Protein AF-A0A847YTY0-F1 (afdb_monomer)

Secondary structure (DSSP, 8-state):
-PPPPP-------EEEEEESSPPPPHHHHEEE-GGG-EEE-HHHHHHHHHHHHHHHHHHHHTTPPPPPTT-EEEEEEEEEES-SEE--TT-TT-PEEPP-HHHHHHHHHHHHHHHT--GGGEEEEEEEEEESSSEEEEEEEEESS--PPPP-----

Foldseek 3Di:
DDDDDDPDDPPKDKQKDKFQAQQDDQPQQWDQDPPRDTDGDPSNVVVLVVLLVRLLVSCVVVVHDQDDQQWAKEKEKEFEDQDQWDDDPPPVPDTDGDDCVSSVVSNLVSNCVSSVHDSVSHPYYHYHYHYDRRMMMMMMIIDPDDDDDPDPPPPD

Nearest PDB structures (foldseek):
  5hy4-assembly1_C  TM=5.447E-01  e=1.536E-03  Frankia sp. Eul1b
  5hy4-assembly2_E  TM=4.581E-01  e=3.601E-04  Frankia sp. Eul1b
  5hwe-assembly1_A  TM=5.105E-01  e=5.031E-03  Rhodococcus erythropolis
  6buq-assembly1_D  TM=4.479E-01  e=6.131E-03  Moorella thermoacetica ATCC 39073
  8sxz-assembly1_f  TM=1.979E-01  e=7.546E-01  Homo sapiens

Sequence (156 aa):
MAVPQPEVRLKQLVLEVEFDSAPPSDNTIYWGGPHGRKILTKEGKAYKNGIREAVTRAWQADGMPRIERDMMLELHIWIRLPHVFTRTKEAQGRFVKVDVHNRGKVLIDAIAEALGFDDSQHFRVRFYKVEGTSAAFVRVFRNEVMPTWPEKEKAT

Radius of gyration: 19.67 Å; Cα contacts (8 Å, |Δi|>4): 231; chains: 1; bounding box: 43×42×68 Å

pLDDT: mean 82.08, std 13.81, range [37.44, 95.25]

Solvent-accessible surface area (backbone atoms only — not comparable to full-atom values): 9272 Å² total; per-residue (Å²): 132,85,79,83,76,82,85,81,77,82,77,69,49,72,50,78,50,78,37,91,51,42,65,62,52,55,79,64,25,34,42,82,42,83,94,75,36,79,38,72,28,75,63,30,48,52,51,34,50,51,50,18,53,52,51,36,51,52,43,58,73,70,68,56,77,82,74,54,95,86,53,37,32,39,38,40,40,37,43,24,28,75,57,59,60,41,74,51,91,86,41,83,92,47,74,45,72,68,77,55,65,62,29,45,51,51,51,51,54,20,50,21,61,37,61,70,52,58,70,86,40,48,79,40,76,46,81,44,84,41,71,38,74,46,17,28,37,38,38,41,33,54,47,94,67,80,85,73,75,78,74,78,73,73,88,124

Structure (mmCIF, N/CA/C/O backbone):
data_AF-A0A847YTY0-F1
#
_entry.id   AF-A0A847YTY0-F1
#
loop_
_atom_site.group_PDB
_atom_site.id
_atom_site.type_symbol
_atom_site.label_atom_id
_atom_site.label_alt_id
_atom_site.label_comp_id
_atom_site.label_asym_id
_atom_site.label_entity_id
_atom_site.label_seq_id
_atom_site.pdbx_PDB_ins_code
_atom_site.Cartn_x
_atom_site.Cartn_y
_atom_site.Cartn_z
_atom_site.occupancy
_atom_site.B_iso_or_equiv
_atom_site.auth_seq_id
_atom_site.auth_comp_id
_atom_site.auth_asym_id
_atom_site.auth_atom_id
_atom_site.pdbx_PDB_model_num
ATOM 1 N N . MET A 1 1 ? 0.373 -16.581 -49.333 1.00 51.19 1 MET A N 1
ATOM 2 C CA . MET A 1 1 ? 1.102 -17.071 -48.142 1.00 51.19 1 MET A CA 1
ATOM 3 C C . MET A 1 1 ? 0.521 -16.360 -46.933 1.00 51.19 1 MET A C 1
ATOM 5 O O . MET A 1 1 ? 0.433 -15.141 -46.975 1.00 51.19 1 MET A O 1
ATOM 9 N N . ALA A 1 2 ? 0.024 -17.094 -45.935 1.00 48.91 2 ALA A N 1
ATOM 10 C CA . ALA A 1 2 ? -0.559 -16.494 -44.735 1.00 48.91 2 ALA A CA 1
ATOM 11 C C . ALA A 1 2 ? 0.558 -15.927 -43.848 1.00 48.91 2 ALA A C 1
ATOM 13 O O . ALA A 1 2 ? 1.544 -16.616 -43.594 1.00 48.91 2 ALA A O 1
ATOM 14 N N . VAL A 1 3 ? 0.414 -14.676 -43.410 1.00 38.34 3 VAL A N 1
ATOM 15 C CA . VAL A 1 3 ? 1.332 -14.050 -42.451 1.00 38.34 3 VAL A CA 1
ATOM 16 C C . VAL A 1 3 ? 0.995 -14.615 -41.068 1.00 38.34 3 VAL A C 1
ATOM 18 O O . VAL A 1 3 ? -0.141 -14.426 -40.623 1.00 38.34 3 VAL A O 1
ATOM 21 N N . PRO A 1 4 ? 1.908 -15.335 -40.393 1.00 37.56 4 PRO A N 1
ATOM 22 C CA . PRO A 1 4 ? 1.653 -15.807 -39.040 1.00 37.56 4 PRO A CA 1
ATOM 23 C C . PRO A 1 4 ? 1.478 -14.597 -38.117 1.00 37.56 4 PRO A C 1
ATOM 25 O O . PRO A 1 4 ? 2.358 -13.743 -38.019 1.00 37.56 4 PRO A O 1
ATOM 28 N N . GLN A 1 5 ? 0.319 -14.512 -37.467 1.00 39.31 5 GLN A N 1
ATOM 29 C CA . GLN A 1 5 ? 0.078 -13.533 -36.411 1.00 39.31 5 GLN A CA 1
ATOM 30 C C . GLN A 1 5 ? 0.903 -13.952 -35.183 1.00 39.31 5 GLN A C 1
ATOM 32 O O . GLN A 1 5 ? 0.831 -15.121 -34.794 1.00 39.31 5 GLN A O 1
ATOM 37 N N . PRO A 1 6 ? 1.701 -13.057 -34.578 1.00 41.50 6 PRO A N 1
ATOM 38 C CA . PRO A 1 6 ? 2.463 -13.396 -33.386 1.00 41.50 6 PRO A CA 1
ATOM 39 C C . PRO A 1 6 ? 1.515 -13.710 -32.223 1.00 41.50 6 PRO A C 1
ATOM 41 O O . PRO A 1 6 ? 0.626 -12.928 -31.887 1.00 41.50 6 PRO A O 1
ATOM 44 N N . GLU A 1 7 ? 1.724 -14.860 -31.589 1.00 37.44 7 GLU A N 1
ATOM 45 C CA . GLU A 1 7 ? 1.046 -15.230 -30.350 1.00 37.44 7 GLU A CA 1
ATOM 46 C C . GLU A 1 7 ? 1.678 -14.437 -29.194 1.00 37.44 7 GLU A C 1
ATOM 48 O O . GLU A 1 7 ? 2.700 -14.824 -28.626 1.00 37.44 7 GLU A O 1
ATOM 53 N N . VAL A 1 8 ? 1.099 -13.280 -28.863 1.00 39.47 8 VAL A N 1
ATOM 54 C CA . VAL A 1 8 ? 1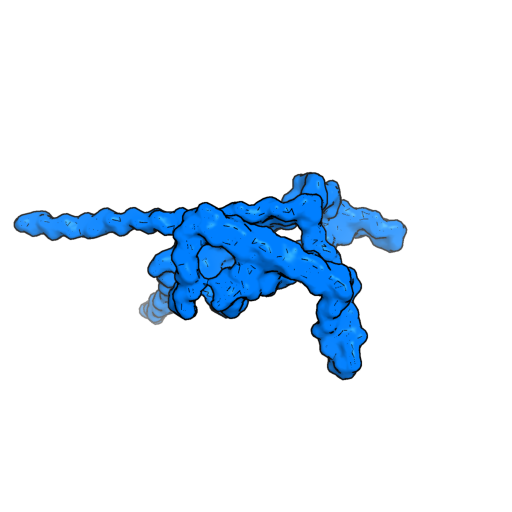.534 -12.471 -27.717 1.00 39.47 8 VAL A CA 1
ATOM 55 C C . VAL A 1 8 ? 1.020 -13.127 -26.436 1.00 39.47 8 VAL A C 1
ATOM 57 O O . VAL A 1 8 ? -0.124 -12.932 -26.029 1.00 39.47 8 VAL A O 1
ATOM 60 N N . ARG A 1 9 ? 1.863 -13.932 -25.785 1.00 40.25 9 ARG A N 1
ATOM 61 C CA . ARG A 1 9 ? 1.581 -14.470 -24.448 1.00 40.25 9 ARG A CA 1
ATOM 62 C C . ARG A 1 9 ? 2.057 -13.480 -23.389 1.00 40.25 9 ARG A C 1
ATOM 64 O O . ARG A 1 9 ? 3.224 -13.498 -23.013 1.00 40.25 9 ARG A O 1
ATOM 71 N N . LEU A 1 10 ? 1.145 -12.648 -22.889 1.00 45.62 10 LEU A N 1
ATOM 72 C CA . LEU A 1 10 ? 1.387 -11.820 -21.705 1.00 45.62 10 LEU A CA 1
ATOM 73 C C . LEU A 1 10 ? 1.624 -12.736 -20.494 1.00 45.62 10 LEU A C 1
ATOM 75 O O . LEU A 1 10 ? 0.680 -13.299 -19.937 1.00 45.62 10 LEU A O 1
ATOM 79 N N . LYS A 1 11 ? 2.880 -12.900 -20.069 1.00 54.91 11 LYS A N 1
ATOM 80 C CA . LYS A 1 11 ? 3.183 -13.470 -18.751 1.00 54.91 11 LYS A CA 1
ATOM 81 C C . LYS A 1 11 ? 2.896 -12.388 -17.713 1.00 54.91 11 LYS A C 1
ATOM 83 O O . LYS A 1 11 ? 3.747 -11.548 -17.440 1.00 54.91 11 LYS A O 1
ATOM 88 N N . GLN A 1 12 ? 1.689 -12.384 -17.152 1.00 65.06 12 GLN A N 1
ATOM 89 C CA . GLN A 1 12 ? 1.375 -11.511 -16.023 1.00 65.06 12 GLN A CA 1
ATOM 90 C C . GLN A 1 12 ? 2.256 -11.906 -14.835 1.00 65.06 12 GLN A C 1
ATOM 92 O O . GLN A 1 12 ? 2.096 -12.984 -14.266 1.00 65.06 12 GLN A O 1
ATOM 97 N N . LEU A 1 13 ? 3.204 -11.040 -14.476 1.00 69.62 13 LEU A N 1
ATOM 98 C CA . LEU A 1 13 ? 3.901 -11.142 -13.200 1.00 69.62 13 LEU A CA 1
ATOM 99 C C . LEU A 1 13 ? 2.942 -10.640 -12.125 1.00 69.62 13 LEU A C 1
ATOM 101 O O . LEU A 1 13 ? 2.503 -9.488 -12.186 1.00 69.62 13 LEU A O 1
ATOM 105 N N . VAL A 1 14 ? 2.595 -11.527 -11.195 1.00 82.56 14 VAL A N 1
ATOM 106 C CA . VAL A 1 14 ? 1.708 -11.237 -10.070 1.00 82.56 14 VAL A CA 1
ATOM 107 C C . VAL A 1 14 ? 2.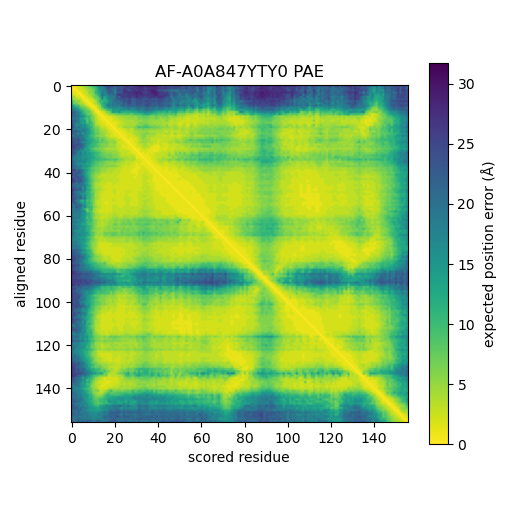499 -11.437 -8.788 1.00 82.56 14 VAL A C 1
ATOM 109 O O . VAL A 1 14 ? 2.912 -12.554 -8.499 1.00 82.56 14 VAL A O 1
ATOM 112 N N . LEU A 1 15 ? 2.700 -10.361 -8.030 1.00 84.38 15 LEU A N 1
ATOM 113 C CA . LEU A 1 15 ? 3.155 -10.451 -6.643 1.00 84.38 15 LEU A CA 1
ATOM 114 C C . LEU A 1 15 ? 1.927 -10.464 -5.739 1.00 84.38 15 LEU A C 1
ATOM 116 O O . LEU A 1 15 ? 1.112 -9.544 -5.831 1.00 84.38 15 LEU A 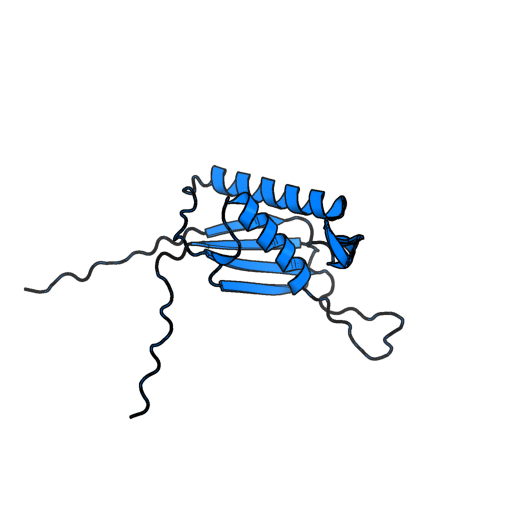O 1
ATOM 120 N N . GLU A 1 16 ? 1.823 -11.446 -4.848 1.00 89.19 16 GLU A N 1
ATOM 121 C CA . GLU A 1 16 ? 0.778 -11.512 -3.825 1.00 89.19 16 GLU A CA 1
ATOM 122 C C . GLU A 1 16 ? 1.391 -11.373 -2.430 1.00 89.19 16 GLU A C 1
ATOM 124 O O . GLU A 1 16 ? 2.284 -12.134 -2.064 1.00 89.19 16 GLU A O 1
ATOM 129 N N . VAL A 1 17 ? 0.916 -10.409 -1.639 1.00 85.44 17 VAL A N 1
ATOM 130 C CA . VAL A 1 17 ? 1.383 -10.216 -0.257 1.00 85.44 17 VAL A CA 1
ATOM 131 C C . VAL A 1 17 ? 0.189 -10.057 0.672 1.00 85.44 17 VAL A C 1
ATOM 133 O O . VAL A 1 17 ? -0.663 -9.191 0.458 1.00 85.44 17 VAL A O 1
ATOM 136 N N . GLU A 1 18 ? 0.131 -10.889 1.710 1.00 87.94 18 GLU A N 1
ATOM 137 C CA . GLU A 1 18 ? -0.834 -10.782 2.805 1.00 87.94 18 GLU A CA 1
ATOM 138 C C . GLU A 1 18 ? -0.150 -10.223 4.057 1.00 87.94 18 GLU A C 1
ATOM 140 O O . GLU A 1 18 ? 0.995 -10.552 4.366 1.00 87.94 18 GLU A O 1
ATOM 145 N N . PHE A 1 19 ? -0.862 -9.350 4.763 1.00 86.19 19 PHE A N 1
ATOM 146 C CA . PHE A 1 19 ? -0.420 -8.704 5.988 1.00 86.19 19 PHE A CA 1
ATOM 147 C C . PHE A 1 19 ? -1.396 -9.036 7.112 1.00 86.19 19 PHE A C 1
ATOM 149 O O . PHE A 1 19 ? -2.602 -8.807 6.979 1.00 86.19 19 PHE A O 1
ATOM 156 N N . ASP A 1 20 ? -0.857 -9.480 8.248 1.00 85.44 20 ASP A N 1
ATOM 157 C CA . ASP A 1 20 ? -1.624 -9.936 9.419 1.00 85.44 20 ASP A CA 1
ATOM 158 C C . ASP A 1 20 ? -2.441 -8.833 10.109 1.00 85.44 20 ASP A C 1
ATOM 160 O O . ASP A 1 20 ? -3.211 -9.100 11.030 1.00 85.44 20 ASP A O 1
ATOM 164 N N . SER A 1 21 ? -2.258 -7.575 9.702 1.00 83.50 21 SER A N 1
ATOM 165 C CA . SER A 1 21 ? -2.995 -6.438 10.240 1.00 83.50 21 SER A CA 1
ATOM 166 C C . SER A 1 21 ? -3.456 -5.501 9.131 1.00 83.50 21 SER A C 1
ATOM 168 O O . SER A 1 21 ? -2.801 -5.330 8.103 1.00 83.50 21 SER A O 1
ATOM 170 N N . ALA A 1 22 ? -4.615 -4.879 9.340 1.00 84.50 22 ALA A N 1
ATOM 171 C CA . ALA A 1 22 ? -5.081 -3.808 8.471 1.00 84.50 22 ALA A CA 1
ATOM 172 C C . ALA A 1 22 ? -4.238 -2.534 8.701 1.00 84.50 22 ALA A C 1
ATOM 174 O O . ALA A 1 22 ? -3.882 -2.252 9.850 1.00 84.50 22 ALA A O 1
ATOM 175 N N . PRO A 1 23 ? -4.005 -1.699 7.667 1.00 86.06 23 PRO A N 1
ATOM 176 C CA . PRO A 1 23 ? -3.269 -0.452 7.831 1.00 86.06 23 PRO A CA 1
ATOM 177 C C . PRO A 1 23 ? -3.964 0.439 8.850 1.00 86.06 23 PRO A C 1
ATOM 179 O O . PRO A 1 23 ? -5.193 0.524 8.782 1.00 86.06 23 PRO A O 1
ATOM 182 N N . PRO A 1 24 ? -3.243 1.118 9.757 1.00 86.38 24 PRO A N 1
ATOM 183 C CA . PRO A 1 24 ? -3.865 2.004 10.734 1.00 86.38 24 PRO A CA 1
ATOM 184 C C . PRO A 1 24 ? -4.652 3.152 10.069 1.00 86.38 24 PRO A C 1
ATOM 186 O O . PRO A 1 24 ? -4.579 3.385 8.864 1.00 86.38 24 PRO A O 1
ATOM 189 N N . SER A 1 25 ? -5.476 3.868 10.837 1.00 85.69 25 SER A N 1
ATOM 190 C CA . SER A 1 25 ? -6.231 5.011 10.293 1.00 85.69 25 SER A CA 1
ATOM 191 C C . SER A 1 25 ? -5.310 6.198 9.959 1.00 85.69 25 SER A C 1
ATOM 193 O O . SER A 1 25 ? -4.247 6.317 10.561 1.00 85.69 25 SER A O 1
ATOM 195 N N . ASP A 1 26 ? -5.725 7.115 9.070 1.00 84.44 26 ASP A N 1
ATOM 196 C CA . ASP A 1 26 ? -4.927 8.313 8.706 1.00 84.44 26 ASP A CA 1
ATOM 197 C C . ASP A 1 26 ? -4.476 9.100 9.948 1.00 84.44 26 ASP A C 1
ATOM 199 O O . ASP A 1 26 ? -3.315 9.477 10.062 1.00 84.44 26 ASP A O 1
ATOM 203 N N . ASN A 1 27 ? -5.381 9.253 10.921 1.00 84.31 27 ASN A N 1
ATOM 204 C CA . ASN A 1 27 ? -5.140 9.972 12.176 1.00 84.31 27 ASN A CA 1
ATOM 205 C C . ASN A 1 27 ? -4.141 9.262 13.105 1.00 84.31 27 ASN A C 1
ATOM 207 O O . ASN A 1 27 ? -3.601 9.879 14.016 1.00 84.31 27 ASN A O 1
ATOM 211 N N . THR A 1 28 ? -3.934 7.960 12.913 1.00 86.62 28 THR A N 1
ATOM 212 C CA . THR A 1 28 ? -2.950 7.162 13.657 1.00 86.62 28 THR A CA 1
ATOM 213 C C . THR A 1 28 ? -1.594 7.184 12.949 1.00 86.62 28 THR A C 1
ATOM 215 O O . THR A 1 28 ? -0.541 7.203 13.585 1.00 86.62 28 THR A O 1
ATOM 218 N N . ILE A 1 29 ? -1.611 7.191 11.614 1.00 90.19 29 ILE A N 1
ATOM 219 C CA . ILE A 1 29 ? -0.410 7.109 10.779 1.00 90.19 29 ILE A CA 1
ATOM 220 C C . ILE A 1 29 ? 0.289 8.457 10.665 1.00 90.19 29 ILE A C 1
ATOM 222 O O . ILE A 1 29 ? 1.519 8.504 10.662 1.00 90.19 29 ILE A O 1
ATOM 226 N N . TYR A 1 30 ? -0.472 9.544 10.592 1.00 89.81 30 TYR A N 1
ATOM 227 C CA . TYR A 1 30 ? 0.061 10.889 10.452 1.00 89.81 30 TYR A CA 1
ATOM 228 C C . TYR A 1 30 ? -0.290 11.740 11.663 1.00 89.81 30 TYR A C 1
ATOM 230 O O . TYR A 1 30 ? -1.409 11.710 12.167 1.00 89.81 30 TYR A O 1
ATOM 238 N N . TRP A 1 31 ? 0.664 12.560 12.085 1.00 93.44 31 TRP A N 1
ATOM 239 C CA . TRP A 1 31 ? 0.423 13.652 13.017 1.00 93.44 31 TRP A CA 1
ATOM 240 C C . TRP A 1 31 ? 0.660 14.996 12.321 1.00 93.44 31 TRP A C 1
ATOM 242 O O . TRP A 1 31 ? 1.389 15.086 11.325 1.00 93.44 31 TRP A O 1
ATOM 252 N N . GLY A 1 32 ? 0.004 16.040 12.829 1.00 93.81 32 GLY A N 1
ATOM 253 C CA . GLY A 1 32 ? 0.169 17.407 12.343 1.00 93.81 32 GLY A CA 1
ATOM 254 C C . GLY A 1 32 ? 1.465 18.016 12.866 1.00 93.81 32 GLY A C 1
ATOM 255 O O . GLY A 1 32 ? 1.556 18.367 14.038 1.00 93.81 32 GLY A O 1
ATOM 256 N N . GLY A 1 33 ? 2.460 18.132 11.995 1.00 92.44 33 GLY A N 1
ATOM 257 C CA . GLY A 1 33 ? 3.723 18.804 12.256 1.00 92.44 33 GLY A CA 1
ATOM 258 C C . GLY A 1 33 ? 3.646 20.332 12.151 1.00 92.44 33 GLY A C 1
ATOM 259 O O . GLY A 1 33 ? 2.601 20.899 11.808 1.00 92.44 33 GLY A O 1
ATOM 260 N N . PRO A 1 34 ? 4.776 21.022 12.399 1.00 93.38 34 PRO A N 1
ATOM 261 C CA . PRO A 1 34 ? 4.881 22.468 12.232 1.00 93.38 34 PRO A CA 1
ATOM 262 C C . PRO A 1 34 ? 4.429 22.917 10.837 1.00 93.38 34 PRO A C 1
ATOM 264 O O . PRO A 1 34 ? 4.706 22.250 9.837 1.00 93.38 34 PRO A O 1
ATOM 267 N N . HIS A 1 35 ? 3.742 24.060 10.772 1.00 95.25 35 HIS A N 1
ATOM 268 C CA . HIS A 1 35 ? 3.210 24.645 9.531 1.00 95.25 35 HIS A CA 1
ATOM 269 C C . HIS A 1 35 ? 2.205 23.750 8.778 1.00 95.25 35 HIS A C 1
ATOM 271 O O . HIS A 1 35 ? 2.115 23.814 7.554 1.00 95.25 35 HIS A O 1
ATOM 277 N N . GLY A 1 36 ? 1.462 22.893 9.488 1.00 92.88 36 GLY A N 1
ATOM 278 C CA . GLY A 1 36 ? 0.407 22.063 8.893 1.00 92.88 36 GLY A CA 1
ATOM 279 C C . GLY A 1 36 ? 0.917 20.884 8.058 1.00 92.88 36 GLY A C 1
ATOM 280 O O . GLY A 1 36 ? 0.142 20.271 7.324 1.00 92.88 36 GLY A O 1
ATOM 281 N N . ARG A 1 37 ? 2.210 20.543 8.153 1.00 92.31 37 ARG A N 1
ATOM 282 C CA . ARG A 1 37 ? 2.780 19.380 7.456 1.00 92.31 37 ARG A CA 1
ATOM 283 C C . ARG A 1 37 ? 2.249 18.083 8.064 1.00 92.31 37 ARG A C 1
ATOM 285 O O . ARG A 1 37 ? 2.256 17.934 9.279 1.00 92.31 37 ARG A O 1
ATOM 292 N N . LYS A 1 38 ? 1.860 17.108 7.240 1.00 91.25 38 LYS A N 1
ATOM 293 C CA . LYS A 1 38 ? 1.602 15.740 7.719 1.00 91.25 38 LYS A CA 1
ATOM 294 C C . LYS A 1 38 ? 2.928 14.997 7.864 1.00 91.25 38 LYS A C 1
ATOM 296 O O . LYS A 1 38 ? 3.705 14.941 6.915 1.00 91.25 38 LYS A O 1
ATOM 301 N N . ILE A 1 39 ? 3.189 14.433 9.039 1.00 93.12 39 ILE A N 1
ATOM 302 C CA . ILE A 1 39 ? 4.413 13.675 9.329 1.00 93.12 39 ILE A CA 1
ATOM 303 C C . ILE A 1 39 ? 4.021 12.277 9.797 1.00 93.12 39 ILE A C 1
ATOM 305 O O . ILE A 1 39 ? 3.110 12.135 10.609 1.00 93.12 39 ILE A O 1
ATOM 309 N N . LEU A 1 40 ? 4.714 11.243 9.312 1.00 92.56 40 LEU A N 1
ATOM 310 C CA . LEU A 1 40 ? 4.498 9.877 9.790 1.00 92.56 40 LEU A CA 1
ATOM 311 C C . LEU A 1 40 ? 4.819 9.765 11.287 1.00 92.56 40 LEU A C 1
ATOM 313 O O . LEU A 1 40 ? 5.907 10.147 11.738 1.00 92.56 40 LEU A O 1
ATOM 317 N N . THR A 1 41 ? 3.883 9.203 12.047 1.00 94.62 41 THR A N 1
ATOM 318 C CA . THR A 1 41 ? 4.087 8.807 13.442 1.00 94.62 41 THR A CA 1
ATOM 319 C C . THR A 1 41 ? 5.091 7.654 13.523 1.00 94.62 41 THR A C 1
ATOM 321 O O . THR A 1 41 ? 5.423 7.014 12.522 1.00 94.62 41 THR A O 1
ATOM 324 N N . LYS A 1 42 ? 5.595 7.357 14.727 1.00 93.56 42 LYS A N 1
ATOM 325 C CA . LYS A 1 42 ? 6.472 6.192 14.943 1.00 93.56 42 LYS A CA 1
ATOM 326 C C . LYS A 1 42 ? 5.785 4.887 14.517 1.00 93.56 42 LYS A C 1
ATOM 328 O O . LYS A 1 42 ? 6.421 4.048 13.889 1.00 93.56 42 LYS A O 1
ATOM 333 N N . GLU A 1 43 ? 4.495 4.759 14.818 1.00 89.50 43 GLU A N 1
ATOM 334 C CA . GLU A 1 43 ? 3.661 3.623 14.419 1.00 89.50 43 GLU A CA 1
ATOM 335 C C . GLU A 1 43 ? 3.487 3.559 12.898 1.00 89.50 43 GLU A C 1
ATOM 337 O O . GLU A 1 43 ? 3.732 2.514 12.301 1.00 89.50 43 GLU A O 1
ATOM 342 N N . GLY A 1 44 ? 3.180 4.690 12.253 1.00 90.56 44 GLY A N 1
ATOM 343 C CA . GLY A 1 44 ? 3.082 4.778 10.795 1.00 90.56 44 GLY A CA 1
ATOM 344 C C . GLY A 1 44 ? 4.378 4.380 10.084 1.00 90.56 44 GLY A C 1
ATOM 345 O O . GLY A 1 44 ? 4.340 3.627 9.113 1.00 90.56 44 GLY A O 1
ATOM 346 N N . LYS A 1 45 ? 5.536 4.821 10.598 1.00 92.81 45 LYS A N 1
ATOM 347 C CA . LYS A 1 45 ? 6.857 4.416 10.082 1.00 92.81 45 LYS A CA 1
ATOM 348 C C . LYS A 1 45 ? 7.115 2.923 10.261 1.00 92.81 45 LYS A C 1
ATOM 350 O O . LYS A 1 45 ? 7.587 2.285 9.328 1.00 92.81 45 LYS A O 1
ATOM 355 N N . ALA A 1 46 ? 6.820 2.373 11.439 1.00 90.94 46 ALA A N 1
ATOM 356 C CA . ALA A 1 46 ? 7.005 0.949 11.713 1.00 90.94 46 ALA A CA 1
ATOM 357 C C . ALA A 1 46 ? 6.132 0.087 10.791 1.00 90.94 46 ALA A C 1
ATOM 359 O O . ALA A 1 46 ? 6.634 -0.856 10.184 1.00 90.94 46 ALA A O 1
ATOM 360 N N . TYR A 1 47 ? 4.863 0.469 10.618 1.00 90.00 47 TYR A N 1
ATOM 361 C CA . TYR A 1 47 ? 3.950 -0.193 9.694 1.00 90.00 47 TYR A CA 1
ATOM 362 C C . TYR A 1 47 ? 4.474 -0.126 8.253 1.00 90.00 47 TYR A C 1
ATOM 364 O O . TYR A 1 47 ? 4.677 -1.165 7.632 1.00 90.00 47 TYR A O 1
ATOM 372 N N . LYS A 1 48 ? 4.784 1.078 7.743 1.00 91.44 48 LYS A N 1
ATOM 373 C CA . LYS A 1 48 ? 5.315 1.270 6.382 1.00 91.44 48 LYS A CA 1
ATOM 374 C C . LYS A 1 48 ? 6.582 0.442 6.136 1.00 91.44 48 LYS A C 1
ATOM 376 O O . LYS A 1 48 ? 6.677 -0.231 5.114 1.00 91.44 48 LYS A O 1
ATOM 381 N N . ASN A 1 49 ? 7.521 0.444 7.083 1.00 92.56 49 ASN A N 1
ATOM 382 C CA . ASN A 1 49 ? 8.756 -0.335 6.983 1.00 92.56 49 ASN A CA 1
ATOM 383 C C . ASN A 1 49 ? 8.492 -1.845 6.948 1.00 92.56 49 ASN A C 1
ATOM 385 O O . ASN A 1 49 ? 9.100 -2.532 6.133 1.00 92.56 49 ASN A O 1
ATOM 389 N N . GLY A 1 50 ? 7.570 -2.351 7.773 1.00 90.94 50 GLY A N 1
ATOM 390 C CA . GLY A 1 50 ? 7.201 -3.769 7.769 1.00 90.94 50 GLY A CA 1
ATOM 391 C C . GLY A 1 50 ? 6.607 -4.214 6.431 1.00 90.94 50 GLY A C 1
ATOM 392 O O . GLY A 1 50 ? 7.009 -5.243 5.890 1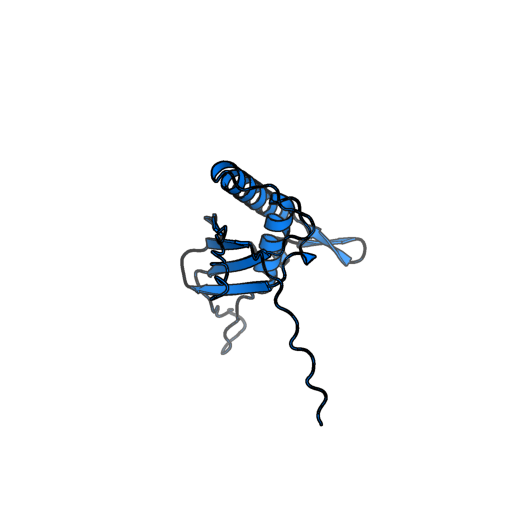.00 90.94 50 GLY A O 1
ATOM 393 N N . ILE A 1 51 ? 5.719 -3.400 5.847 1.00 91.06 51 ILE A N 1
ATOM 394 C CA . ILE A 1 51 ? 5.188 -3.636 4.495 1.00 91.06 51 ILE A CA 1
ATOM 395 C C . ILE A 1 51 ? 6.323 -3.647 3.471 1.00 91.06 51 ILE A C 1
ATOM 397 O O . ILE A 1 51 ? 6.410 -4.564 2.657 1.00 91.06 51 ILE A O 1
ATOM 401 N N . ARG A 1 52 ? 7.214 -2.652 3.538 1.00 93.56 52 ARG A N 1
ATOM 402 C CA . ARG A 1 52 ? 8.340 -2.520 2.615 1.00 93.56 52 ARG A CA 1
ATOM 403 C C . ARG A 1 52 ? 9.233 -3.758 2.636 1.00 93.56 52 ARG A C 1
ATOM 405 O O . ARG A 1 52 ? 9.516 -4.331 1.592 1.00 93.56 52 ARG A O 1
ATOM 412 N N . GLU A 1 53 ? 9.632 -4.201 3.823 1.00 91.00 53 GLU A N 1
ATOM 413 C CA . GLU A 1 53 ? 10.475 -5.385 4.005 1.00 91.00 53 GLU A CA 1
ATOM 414 C C . GLU A 1 53 ? 9.803 -6.668 3.505 1.00 91.00 53 GLU A C 1
ATOM 416 O O . GLU A 1 53 ? 10.457 -7.483 2.851 1.00 91.00 53 GLU A O 1
ATOM 421 N N . ALA A 1 54 ? 8.506 -6.845 3.776 1.00 89.06 54 ALA A N 1
ATOM 422 C CA . ALA A 1 54 ? 7.744 -7.999 3.307 1.00 89.06 54 ALA A CA 1
ATOM 423 C C . ALA A 1 54 ? 7.644 -8.035 1.774 1.00 89.06 54 ALA A C 1
ATOM 425 O O . ALA A 1 54 ? 7.911 -9.071 1.167 1.00 89.06 54 ALA A O 1
ATOM 426 N N . VAL A 1 55 ? 7.331 -6.896 1.146 1.00 90.19 55 VAL A N 1
ATOM 427 C CA . VAL A 1 55 ? 7.228 -6.768 -0.315 1.00 90.19 55 VAL A CA 1
ATOM 428 C C . VAL A 1 55 ? 8.585 -6.993 -0.981 1.00 90.19 55 VAL A C 1
ATOM 430 O O . VAL A 1 55 ? 8.672 -7.796 -1.906 1.00 90.19 55 VAL A O 1
ATOM 433 N N . THR A 1 56 ? 9.658 -6.356 -0.495 1.00 91.44 56 THR A N 1
ATOM 434 C CA . THR A 1 56 ? 11.012 -6.552 -1.040 1.00 91.44 56 THR A CA 1
ATOM 435 C C . THR A 1 56 ? 11.444 -8.016 -0.935 1.00 91.44 56 THR A C 1
ATOM 437 O O . THR A 1 56 ? 11.982 -8.564 -1.895 1.00 91.44 56 THR A O 1
ATOM 440 N N . ARG A 1 57 ? 11.178 -8.671 0.204 1.00 89.44 57 ARG A N 1
ATOM 441 C CA . ARG A 1 57 ? 11.513 -10.086 0.407 1.00 89.44 57 ARG A CA 1
ATOM 442 C C . ARG A 1 57 ? 10.749 -10.996 -0.550 1.00 89.44 57 ARG A C 1
ATOM 444 O O . ARG A 1 57 ? 11.371 -11.856 -1.164 1.00 89.44 57 ARG A O 1
ATOM 451 N N . ALA A 1 58 ? 9.436 -10.810 -0.677 1.00 87.88 58 ALA A N 1
ATOM 452 C CA . ALA A 1 58 ? 8.604 -11.612 -1.573 1.00 87.88 58 ALA A CA 1
ATOM 453 C C . ALA A 1 58 ? 9.020 -11.423 -3.042 1.00 87.88 58 ALA A C 1
ATOM 455 O O . ALA A 1 58 ? 9.235 -12.397 -3.755 1.00 87.88 58 ALA A O 1
ATOM 456 N N . TRP A 1 59 ? 9.264 -10.177 -3.461 1.00 87.94 59 TRP A N 1
ATOM 457 C CA . TRP A 1 59 ? 9.733 -9.857 -4.813 1.00 87.94 59 TRP A CA 1
ATOM 458 C C . TRP A 1 59 ? 11.061 -10.542 -5.160 1.00 87.94 59 TRP A C 1
ATOM 460 O O . TRP A 1 59 ? 11.221 -11.095 -6.247 1.00 87.94 59 TRP A O 1
ATOM 470 N N . GLN A 1 60 ? 12.017 -10.522 -4.228 1.00 89.25 60 GLN A N 1
ATOM 471 C CA . GLN A 1 60 ? 13.311 -11.183 -4.403 1.00 89.25 60 GLN A CA 1
ATOM 472 C C . GLN A 1 60 ? 13.190 -12.710 -4.406 1.00 89.25 60 GLN A C 1
ATOM 474 O O . GLN A 1 60 ? 13.855 -13.363 -5.208 1.00 89.25 60 GLN A O 1
ATOM 479 N N . ALA A 1 61 ? 12.352 -13.275 -3.531 1.00 86.81 61 ALA A N 1
ATOM 480 C CA . ALA A 1 61 ? 12.133 -14.717 -3.441 1.00 86.81 61 ALA A CA 1
ATOM 481 C C . ALA A 1 61 ? 11.541 -15.297 -4.735 1.00 86.81 61 ALA A C 1
ATOM 483 O O . ALA A 1 61 ? 11.958 -16.371 -5.165 1.00 86.81 61 ALA A O 1
ATOM 484 N N . ASP A 1 62 ? 10.652 -14.551 -5.392 1.00 85.69 62 ASP A N 1
ATOM 485 C CA . ASP A 1 62 ? 10.031 -14.944 -6.661 1.00 85.69 62 ASP A CA 1
ATOM 486 C C . ASP A 1 62 ? 10.943 -14.719 -7.884 1.00 85.69 62 ASP A C 1
ATOM 488 O O . ASP A 1 62 ? 10.548 -14.993 -9.019 1.00 85.69 62 ASP A O 1
ATOM 492 N N . GLY A 1 63 ? 12.168 -14.210 -7.685 1.00 85.50 63 GLY A N 1
ATOM 493 C CA . GLY A 1 63 ? 13.114 -13.937 -8.770 1.00 85.50 63 GLY A CA 1
ATOM 494 C C . GLY A 1 63 ? 12.621 -12.862 -9.743 1.00 85.50 63 GLY A C 1
ATOM 495 O O . GLY A 1 63 ? 12.990 -12.872 -10.920 1.00 85.50 63 GLY A O 1
ATOM 496 N N . MET A 1 64 ? 11.762 -11.956 -9.271 1.00 84.50 64 MET A N 1
ATOM 497 C CA . MET A 1 64 ? 11.160 -10.928 -10.109 1.00 84.50 64 MET A CA 1
ATOM 498 C C . MET A 1 64 ? 12.222 -9.926 -10.593 1.00 84.50 64 MET A C 1
ATOM 500 O O . MET A 1 64 ? 13.111 -9.534 -9.826 1.00 84.50 64 MET A O 1
ATOM 504 N N . PRO A 1 65 ? 12.150 -9.475 -11.859 1.00 84.75 65 PRO A N 1
ATOM 505 C CA . PRO A 1 65 ? 13.108 -8.519 -12.394 1.00 84.75 65 PRO A CA 1
ATOM 506 C C . PRO A 1 65 ? 13.016 -7.176 -11.664 1.00 84.75 65 PRO A C 1
ATOM 508 O O . PRO A 1 65 ? 12.012 -6.841 -11.033 1.00 84.75 65 PRO A O 1
ATOM 511 N N . ARG A 1 66 ? 14.071 -6.367 -11.775 1.00 86.88 66 ARG A N 1
ATOM 512 C CA . ARG A 1 66 ? 14.021 -4.975 -11.326 1.00 86.88 66 ARG A CA 1
ATOM 513 C C . ARG A 1 66 ? 12.950 -4.222 -12.122 1.00 86.88 66 ARG A C 1
ATOM 515 O O . ARG A 1 66 ? 12.846 -4.397 -13.332 1.00 86.88 66 ARG A O 1
ATOM 522 N N . ILE A 1 67 ? 12.185 -3.373 -11.441 1.00 85.69 67 ILE A N 1
ATOM 523 C CA . ILE A 1 67 ? 11.206 -2.502 -12.093 1.00 85.69 67 ILE A CA 1
ATOM 524 C C . ILE A 1 67 ? 11.941 -1.415 -12.881 1.00 85.69 67 ILE A C 1
ATOM 526 O O . ILE A 1 67 ? 12.837 -0.743 -12.364 1.00 85.69 67 ILE A O 1
ATOM 530 N N . GLU A 1 68 ? 11.571 -1.278 -14.149 1.00 87.50 68 GLU A N 1
ATOM 531 C CA . GLU A 1 68 ? 12.100 -0.280 -15.076 1.00 87.50 68 GLU A CA 1
ATOM 532 C C . GLU A 1 68 ? 11.235 0.989 -15.044 1.00 87.50 68 GLU A C 1
ATOM 534 O O . GLU A 1 68 ? 10.081 0.972 -14.610 1.00 87.50 68 GLU A O 1
ATOM 539 N N . ARG A 1 69 ? 11.798 2.122 -15.475 1.00 82.31 69 ARG A N 1
ATOM 540 C CA . ARG A 1 69 ? 11.155 3.445 -15.365 1.00 82.31 69 ARG A CA 1
ATOM 541 C C . ARG A 1 69 ? 9.851 3.554 -16.166 1.00 82.31 69 ARG A C 1
ATOM 543 O O . ARG A 1 69 ? 8.964 4.315 -15.801 1.00 82.31 69 ARG A O 1
ATOM 550 N N . ASP A 1 70 ? 9.765 2.843 -17.276 1.00 83.50 70 ASP A N 1
ATOM 551 C CA . ASP A 1 70 ? 8.633 2.792 -18.200 1.00 83.50 70 ASP A CA 1
ATOM 552 C C . ASP A 1 70 ? 7.661 1.643 -17.889 1.00 83.50 70 ASP A C 1
ATOM 554 O O . ASP A 1 70 ? 6.627 1.503 -18.547 1.00 83.50 70 ASP A O 1
ATOM 558 N N . MET A 1 71 ? 7.947 0.848 -16.855 1.00 85.25 71 MET A N 1
ATOM 559 C CA . MET A 1 71 ? 7.061 -0.217 -16.414 1.00 85.25 71 MET A CA 1
ATOM 560 C C . MET A 1 71 ? 5.831 0.366 -15.711 1.00 85.25 71 MET A C 1
ATOM 562 O O . MET A 1 71 ? 5.947 1.168 -14.781 1.00 85.25 71 MET A O 1
ATOM 566 N N . MET A 1 72 ? 4.653 -0.086 -16.142 1.00 85.25 72 MET A N 1
ATOM 567 C CA . MET A 1 72 ? 3.361 0.300 -15.579 1.00 85.25 72 MET A CA 1
ATOM 568 C C . MET A 1 72 ? 2.787 -0.831 -14.730 1.00 85.25 72 MET A C 1
ATOM 570 O O . MET A 1 72 ? 2.764 -1.996 -15.145 1.00 85.25 72 MET A O 1
ATOM 574 N N . LEU A 1 73 ? 2.285 -0.478 -13.547 1.00 88.62 73 LEU A N 1
ATOM 575 C CA . LEU A 1 73 ? 1.797 -1.446 -12.565 1.00 88.62 73 LEU A CA 1
ATOM 576 C C . LEU A 1 73 ? 0.315 -1.241 -12.246 1.00 88.62 73 LEU A C 1
ATOM 578 O O . LEU A 1 73 ? -0.149 -0.114 -12.062 1.00 88.62 73 LEU A O 1
ATOM 582 N N . GLU A 1 74 ? -0.431 -2.344 -12.165 1.00 92.38 74 GLU A N 1
ATOM 583 C CA . GLU A 1 74 ? -1.791 -2.360 -11.623 1.00 92.38 74 GLU A CA 1
ATOM 584 C C . GLU A 1 74 ? -1.717 -2.847 -10.182 1.00 92.38 74 GLU A C 1
ATOM 586 O O . GLU A 1 74 ? -1.187 -3.926 -9.923 1.00 92.38 74 GLU A O 1
ATOM 591 N N . LEU A 1 75 ? -2.267 -2.083 -9.243 1.00 92.12 75 LEU A N 1
ATOM 592 C CA . LEU A 1 75 ? -2.348 -2.500 -7.845 1.00 92.12 75 LEU A CA 1
ATOM 593 C C . LEU A 1 75 ? -3.779 -2.842 -7.496 1.00 92.12 75 LEU A C 1
ATOM 595 O O . LEU A 1 75 ? -4.700 -2.050 -7.697 1.00 92.12 75 LEU A O 1
ATOM 599 N N . HIS A 1 76 ? -3.977 -4.018 -6.927 1.00 93.75 76 HIS A N 1
ATOM 600 C CA . HIS A 1 76 ? -5.229 -4.380 -6.287 1.00 93.75 76 HIS A CA 1
ATOM 601 C C . HIS A 1 76 ? -4.978 -4.512 -4.795 1.00 93.75 76 HIS A C 1
ATOM 603 O O . HIS A 1 76 ? -4.118 -5.275 -4.367 1.00 93.75 76 HIS A O 1
ATOM 609 N N . ILE A 1 77 ? -5.728 -3.756 -4.003 1.00 93.00 77 ILE A N 1
ATOM 610 C CA . ILE A 1 77 ? -5.551 -3.660 -2.560 1.00 93.00 77 ILE A CA 1
ATOM 611 C C . ILE A 1 77 ? -6.867 -4.046 -1.897 1.00 93.00 77 ILE A C 1
ATOM 613 O O . ILE A 1 77 ? -7.861 -3.323 -1.986 1.00 93.00 77 ILE A O 1
ATOM 617 N N . TRP A 1 78 ? -6.870 -5.180 -1.208 1.00 93.25 78 TRP A N 1
ATOM 618 C CA . TRP A 1 78 ? -7.968 -5.629 -0.365 1.00 93.25 78 TRP A CA 1
ATOM 619 C C . TRP A 1 78 ? -7.678 -5.244 1.080 1.00 93.25 78 TRP A C 1
ATOM 621 O O . TRP A 1 78 ? -6.665 -5.642 1.647 1.00 93.25 78 TRP A O 1
ATOM 631 N N . ILE A 1 79 ? -8.583 -4.486 1.692 1.00 91.81 79 ILE A N 1
ATOM 632 C CA . ILE A 1 79 ? -8.511 -4.129 3.109 1.00 91.81 79 ILE A CA 1
ATOM 633 C C . ILE A 1 79 ? -9.670 -4.823 3.810 1.00 91.81 79 ILE A C 1
ATOM 635 O O . ILE A 1 79 ? -10.838 -4.481 3.585 1.00 91.81 79 ILE A O 1
ATOM 639 N N . ARG A 1 80 ? -9.329 -5.809 4.642 1.00 91.69 80 ARG A N 1
ATOM 640 C CA . ARG A 1 80 ? -10.272 -6.553 5.471 1.00 91.69 80 ARG A CA 1
ATOM 641 C C . ARG A 1 80 ? -10.414 -5.849 6.811 1.00 91.69 80 ARG A C 1
ATOM 643 O O . ARG A 1 80 ? -9.427 -5.564 7.489 1.00 91.69 80 ARG A O 1
ATOM 650 N N . LEU A 1 81 ? -11.648 -5.526 7.166 1.00 89.00 81 LEU A N 1
ATOM 651 C CA . LEU A 1 81 ? -11.993 -4.878 8.425 1.00 89.00 81 LEU A CA 1
ATOM 652 C C . LEU A 1 81 ? -13.015 -5.743 9.165 1.00 89.00 81 LEU A C 1
ATOM 654 O O . LEU A 1 81 ? -13.911 -6.277 8.514 1.00 89.00 81 LEU A O 1
ATOM 658 N N . PRO A 1 82 ? -12.955 -5.819 10.505 1.00 87.25 82 PRO A N 1
ATOM 659 C CA . PRO A 1 82 ? -13.886 -6.627 11.292 1.00 87.25 82 PRO A CA 1
ATOM 660 C C . PRO A 1 82 ? -15.322 -6.142 11.116 1.00 87.25 82 PRO A C 1
ATOM 662 O O . PRO A 1 82 ? -16.249 -6.943 11.110 1.00 87.25 82 PRO A O 1
ATOM 665 N N . HIS A 1 83 ? -15.481 -4.830 10.922 1.00 85.56 83 HIS A N 1
ATOM 666 C CA . HIS A 1 83 ? -16.748 -4.201 10.598 1.00 85.56 83 HIS A CA 1
ATOM 667 C C . HIS A 1 83 ? -16.551 -3.173 9.488 1.00 85.56 83 HIS A C 1
ATOM 669 O O . HIS A 1 83 ? -15.805 -2.197 9.632 1.00 85.56 83 HIS A O 1
ATOM 675 N N . VAL A 1 84 ? -17.246 -3.363 8.369 1.00 82.56 84 VAL A N 1
ATOM 676 C CA . VAL A 1 84 ? -17.236 -2.399 7.253 1.00 82.56 84 VAL A CA 1
ATOM 677 C C . VAL A 1 84 ? -18.017 -1.132 7.631 1.00 82.56 84 VAL A C 1
ATOM 679 O O . VAL A 1 84 ? -17.686 -0.028 7.177 1.00 82.56 84 VAL A O 1
ATOM 682 N N . PHE A 1 85 ? -19.006 -1.273 8.508 1.00 79.06 85 PHE A N 1
ATOM 683 C CA . PHE A 1 85 ? -19.827 -0.193 9.040 1.00 79.06 85 PHE A CA 1
ATOM 684 C C . PHE A 1 85 ? -19.736 -0.184 10.560 1.00 79.06 85 PHE A C 1
ATOM 686 O O . PHE A 1 85 ? -19.877 -1.226 11.190 1.00 79.06 85 PHE A O 1
ATOM 693 N N . THR A 1 86 ? -19.540 0.988 11.160 1.00 74.19 86 THR A N 1
ATOM 694 C CA . THR A 1 86 ? -19.588 1.128 12.620 1.00 74.19 86 THR A CA 1
ATOM 695 C C . THR A 1 86 ? -20.772 2.005 13.010 1.00 74.19 86 THR A C 1
ATOM 697 O O . THR A 1 86 ? -21.173 2.905 12.268 1.00 74.19 86 THR A O 1
ATOM 700 N N . ARG A 1 87 ? -21.372 1.733 14.170 1.00 71.69 87 ARG A N 1
ATOM 701 C CA . ARG A 1 87 ? -22.272 2.679 14.837 1.00 71.69 87 ARG A CA 1
ATOM 702 C C . ARG A 1 87 ? -21.444 3.384 15.900 1.00 71.69 87 ARG A C 1
ATOM 704 O O . ARG A 1 87 ? -20.980 2.731 16.831 1.00 71.69 87 ARG A O 1
ATOM 711 N N . THR A 1 88 ? -21.209 4.684 15.755 1.00 68.75 88 THR A N 1
ATOM 712 C CA . THR A 1 88 ? -20.615 5.457 16.852 1.00 68.75 88 THR A CA 1
ATOM 713 C C . THR A 1 88 ? -21.699 5.768 17.878 1.00 68.75 88 THR A C 1
ATOM 715 O O . THR A 1 88 ? -22.871 5.908 17.525 1.00 68.75 88 THR A O 1
ATOM 718 N N . LYS A 1 89 ? -21.325 5.850 19.160 1.00 61.09 89 LYS A N 1
ATOM 719 C CA . LYS A 1 89 ? -22.276 6.135 20.247 1.00 61.09 89 LYS A CA 1
ATOM 720 C C . LYS A 1 89 ? -22.987 7.481 20.051 1.00 61.09 89 LYS A C 1
ATOM 722 O O . LYS A 1 89 ? -24.142 7.599 20.445 1.00 61.09 89 LYS A O 1
ATOM 727 N N . GLU A 1 90 ? -22.334 8.457 19.411 1.00 69.69 90 GLU A N 1
ATOM 728 C CA . GLU A 1 90 ? -22.929 9.772 19.137 1.00 69.69 90 GLU A CA 1
ATOM 729 C C . GLU A 1 90 ? -23.821 9.811 17.882 1.00 69.69 90 GLU A C 1
ATOM 731 O O . GLU A 1 90 ? -24.667 10.693 17.763 1.00 69.69 90 GLU A O 1
ATOM 736 N N . ALA A 1 91 ? -23.678 8.869 16.943 1.00 66.50 91 ALA A N 1
ATOM 737 C CA . ALA A 1 91 ? -24.447 8.862 15.697 1.00 66.50 91 ALA A CA 1
ATOM 738 C C . ALA A 1 91 ? -25.704 7.991 15.826 1.00 66.50 91 ALA A C 1
ATOM 740 O O . ALA A 1 91 ? -25.827 6.941 15.187 1.00 66.50 91 ALA A O 1
ATOM 741 N N . GLN A 1 92 ? -26.661 8.419 16.655 1.00 70.06 92 GLN A N 1
ATOM 742 C CA . GLN A 1 92 ? -27.966 7.759 16.728 1.00 70.06 92 GLN A CA 1
ATOM 743 C C . GLN A 1 92 ? -28.654 7.819 15.352 1.00 70.06 92 GLN A C 1
ATOM 745 O O . GLN A 1 92 ? -29.077 8.874 14.894 1.00 70.06 92 GLN A O 1
ATOM 750 N N . GLY A 1 93 ? -28.716 6.675 14.661 1.00 73.94 93 GLY A N 1
ATOM 751 C CA . GLY A 1 93 ? -29.412 6.518 13.378 1.00 73.94 93 GLY A CA 1
ATOM 752 C C . GLY A 1 93 ? -28.545 6.567 12.114 1.00 73.94 93 GLY A C 1
ATOM 753 O O . GLY A 1 93 ? -29.085 6.366 11.028 1.00 73.94 93 GLY A O 1
ATOM 754 N N . ARG A 1 94 ? -27.218 6.767 12.203 1.00 72.12 94 ARG A N 1
ATOM 755 C CA . ARG A 1 94 ? -26.334 6.763 11.019 1.00 72.12 94 ARG A CA 1
ATOM 756 C C . ARG A 1 94 ? -25.163 5.795 11.176 1.00 72.12 94 ARG A C 1
ATOM 758 O O . ARG A 1 94 ? -24.461 5.797 12.179 1.00 72.12 94 ARG A O 1
ATOM 765 N N . PHE A 1 95 ? -24.920 4.995 10.141 1.00 77.69 95 PHE A N 1
ATOM 766 C CA . PHE A 1 95 ? -23.708 4.185 10.040 1.00 77.69 95 PHE A CA 1
ATOM 767 C C . PHE A 1 95 ? -22.522 5.061 9.626 1.00 77.69 95 PHE A C 1
ATOM 769 O O . PHE A 1 95 ? -22.596 5.802 8.641 1.00 77.69 95 PHE A O 1
ATOM 776 N N . VAL A 1 96 ? -21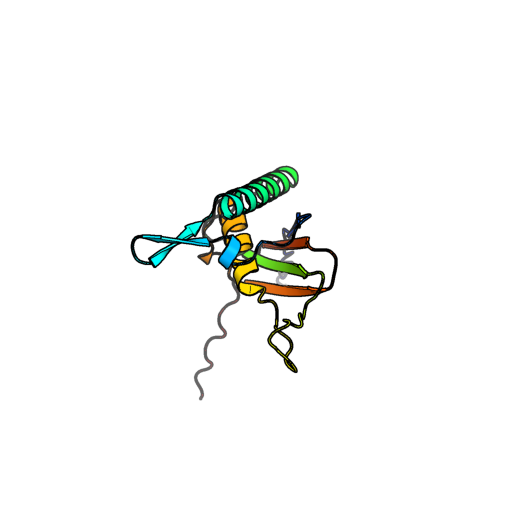.412 4.947 10.351 1.00 76.31 96 VAL A N 1
ATOM 777 C CA . VAL A 1 96 ? -20.136 5.548 9.970 1.00 76.31 96 VAL A CA 1
ATOM 778 C C . VAL A 1 96 ? -19.400 4.563 9.071 1.00 76.31 96 VAL A C 1
ATOM 780 O O . VAL A 1 96 ? -19.067 3.438 9.455 1.00 76.31 96 VAL A O 1
ATOM 783 N N . LYS A 1 97 ? -19.169 4.982 7.827 1.00 78.44 97 LYS A N 1
ATOM 784 C CA . LYS A 1 97 ? -18.376 4.220 6.865 1.00 78.44 97 LYS A CA 1
ATOM 785 C C . LYS A 1 97 ? -16.903 4.361 7.236 1.00 78.44 97 LYS A C 1
ATOM 787 O O . LYS A 1 97 ? -16.376 5.468 7.238 1.00 78.44 97 LYS A O 1
ATOM 792 N N . VAL A 1 98 ? -16.225 3.239 7.475 1.00 81.50 98 VAL A N 1
ATOM 793 C CA . VAL A 1 98 ? -14.757 3.243 7.575 1.00 81.50 98 VAL A CA 1
ATOM 794 C C . VAL A 1 98 ? -14.177 3.564 6.200 1.00 81.50 98 VAL A C 1
ATOM 796 O O . VAL A 1 98 ? -14.424 2.823 5.242 1.00 81.50 98 VAL A O 1
ATOM 799 N N . ASP A 1 99 ? -13.450 4.668 6.083 1.00 83.06 99 ASP A N 1
ATOM 800 C CA . ASP A 1 99 ? -12.753 5.003 4.847 1.00 83.06 99 ASP A CA 1
ATOM 801 C C . ASP A 1 99 ? -11.497 4.130 4.699 1.00 83.06 99 ASP A C 1
ATOM 803 O O . ASP A 1 99 ? -10.653 4.053 5.596 1.00 83.06 99 ASP A O 1
ATOM 807 N N . VAL A 1 100 ? -11.409 3.431 3.569 1.00 87.50 100 VAL A N 1
ATOM 808 C CA . VAL A 1 100 ? -10.283 2.557 3.217 1.00 87.50 100 VAL A CA 1
ATOM 809 C C . VAL A 1 100 ? -9.273 3.257 2.322 1.00 87.50 100 VAL A C 1
ATOM 811 O O . VAL A 1 100 ? -8.144 2.793 2.223 1.00 87.50 100 VAL A O 1
ATOM 814 N N . HIS A 1 101 ? -9.637 4.381 1.703 1.00 85.12 101 HIS A N 1
ATOM 815 C CA . HIS A 1 101 ? -8.762 5.070 0.764 1.00 85.12 101 HIS A CA 1
ATOM 816 C C . HIS A 1 101 ? -7.500 5.594 1.456 1.00 85.12 101 HIS A C 1
ATOM 818 O O . HIS A 1 101 ? -6.392 5.363 0.980 1.00 85.12 101 HIS A O 1
ATOM 824 N N . ASN A 1 102 ? -7.645 6.212 2.632 1.00 82.62 102 ASN A N 1
ATOM 825 C CA . ASN A 1 102 ? -6.487 6.717 3.377 1.00 82.62 102 ASN A CA 1
ATOM 826 C C . ASN A 1 102 ? -5.585 5.585 3.889 1.00 82.62 102 ASN A C 1
ATOM 828 O O . ASN A 1 102 ? -4.366 5.708 3.853 1.00 82.62 102 ASN A O 1
ATOM 832 N N . ARG A 1 103 ? -6.177 4.451 4.288 1.00 88.75 103 ARG A N 1
ATOM 833 C CA . ARG A 1 103 ? -5.433 3.231 4.652 1.00 88.75 103 ARG A CA 1
ATOM 834 C C . ARG A 1 103 ? -4.661 2.678 3.453 1.00 88.75 103 ARG A C 1
ATOM 836 O O . ARG A 1 103 ? -3.518 2.254 3.572 1.00 88.75 103 ARG A O 1
ATOM 843 N N . GLY A 1 104 ? -5.296 2.734 2.288 1.00 90.81 104 GLY A N 1
ATOM 844 C CA . GLY A 1 104 ? -4.744 2.337 1.008 1.00 90.81 104 GLY A CA 1
ATOM 845 C C . GLY A 1 104 ? -3.530 3.144 0.563 1.00 90.81 104 GLY A C 1
ATOM 846 O O . GLY A 1 104 ? -2.568 2.558 0.081 1.00 90.81 104 GLY A O 1
ATOM 847 N N . LYS A 1 105 ? -3.537 4.466 0.771 1.00 90.62 105 LYS A N 1
ATOM 848 C CA . LYS A 1 105 ? -2.412 5.344 0.399 1.00 90.62 105 LYS A CA 1
ATOM 849 C C . LYS A 1 105 ? -1.086 4.908 1.011 1.00 90.62 105 LYS A C 1
ATOM 851 O O . LYS A 1 105 ? -0.069 4.923 0.335 1.00 90.62 105 LYS A O 1
ATOM 856 N N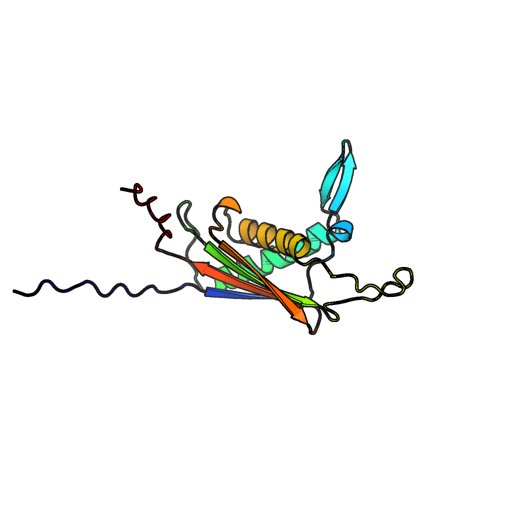 . VAL A 1 106 ? -1.108 4.482 2.269 1.00 89.88 106 VAL A N 1
ATOM 857 C CA . VAL A 1 106 ? 0.107 4.062 2.982 1.00 89.88 106 VAL A CA 1
ATOM 858 C C . VAL A 1 106 ? 0.648 2.752 2.423 1.00 89.88 106 VAL A C 1
ATOM 860 O O . VAL A 1 106 ? 1.859 2.581 2.347 1.00 89.88 106 VAL A O 1
ATOM 863 N N . LEU A 1 107 ? -0.236 1.848 1.989 1.00 92.38 107 LEU A N 1
ATOM 864 C CA . LEU A 1 107 ? 0.170 0.633 1.286 1.00 92.38 107 LEU A CA 1
ATOM 865 C C . LEU A 1 107 ? 0.799 0.962 -0.069 1.00 92.38 107 LEU A C 1
ATOM 867 O O . LEU A 1 107 ? 1.877 0.457 -0.349 1.00 92.38 107 LEU A O 1
ATOM 871 N N . ILE A 1 108 ? 0.168 1.826 -0.872 1.00 94.31 108 ILE A N 1
ATOM 872 C CA . ILE A 1 108 ? 0.709 2.272 -2.170 1.00 94.31 108 ILE A CA 1
ATOM 873 C C . ILE A 1 108 ? 2.126 2.831 -1.995 1.00 94.31 108 ILE A C 1
ATOM 875 O O . ILE A 1 108 ? 3.048 2.392 -2.673 1.00 94.31 108 ILE A O 1
ATOM 879 N N . ASP A 1 109 ? 2.288 3.765 -1.059 1.00 93.25 109 ASP A N 1
ATOM 880 C CA . ASP A 1 109 ? 3.554 4.435 -0.757 1.00 93.25 109 ASP A CA 1
ATOM 881 C C . ASP A 1 109 ? 4.625 3.434 -0.271 1.00 93.25 109 ASP A C 1
ATOM 883 O O . ASP A 1 109 ? 5.772 3.461 -0.711 1.00 93.25 109 ASP A O 1
ATOM 887 N N . ALA A 1 110 ? 4.248 2.476 0.583 1.00 93.06 110 ALA A N 1
ATOM 888 C CA . ALA A 1 110 ? 5.150 1.413 1.028 1.00 93.06 110 ALA A CA 1
ATOM 889 C C . ALA A 1 110 ? 5.588 0.474 -0.110 1.00 93.06 110 ALA A C 1
ATOM 891 O O . ALA A 1 110 ? 6.754 0.093 -0.167 1.00 93.06 110 ALA A O 1
ATOM 892 N N . ILE A 1 111 ? 4.663 0.090 -0.997 1.00 93.31 111 ILE A N 1
ATOM 893 C CA . ILE A 1 111 ? 4.930 -0.800 -2.137 1.00 93.31 111 ILE A CA 1
ATOM 894 C C . ILE A 1 111 ? 5.843 -0.108 -3.152 1.00 93.31 111 ILE A C 1
ATOM 896 O O . ILE A 1 111 ? 6.807 -0.721 -3.608 1.00 93.31 111 ILE A O 1
ATOM 900 N N . ALA A 1 112 ? 5.569 1.161 -3.465 1.00 93.69 112 ALA A N 1
ATOM 901 C CA . ALA A 1 112 ? 6.389 1.970 -4.363 1.00 93.69 112 ALA A CA 1
ATOM 902 C C . ALA A 1 112 ? 7.837 2.055 -3.860 1.00 93.69 112 ALA A C 1
ATOM 904 O O . ALA A 1 112 ? 8.774 1.706 -4.581 1.00 93.69 112 ALA A O 1
ATOM 905 N N . GLU A 1 113 ? 8.026 2.380 -2.575 1.00 94.44 113 GLU A N 1
ATOM 906 C CA . GLU A 1 113 ? 9.356 2.380 -1.958 1.00 94.44 113 GLU A CA 1
ATOM 907 C C . GLU A 1 113 ? 10.027 0.998 -1.966 1.00 94.44 113 GLU A C 1
ATOM 909 O O . GLU A 1 113 ? 11.229 0.905 -2.211 1.00 94.44 113 GLU A O 1
ATOM 914 N N . ALA A 1 114 ? 9.279 -0.078 -1.697 1.00 92.88 114 ALA A N 1
ATOM 915 C CA . ALA A 1 114 ? 9.817 -1.441 -1.613 1.00 92.88 114 ALA A CA 1
ATOM 916 C C . ALA A 1 114 ? 10.380 -1.952 -2.935 1.00 92.88 114 ALA A C 1
ATOM 918 O O . ALA A 1 114 ? 11.357 -2.704 -2.960 1.00 92.88 114 ALA A O 1
ATOM 919 N N . LEU A 1 115 ? 9.723 -1.561 -4.020 1.00 91.50 115 LEU A N 1
ATOM 920 C CA . LEU A 1 115 ? 10.038 -1.974 -5.376 1.00 91.50 115 LEU A CA 1
ATOM 921 C C . LEU A 1 115 ? 10.899 -0.925 -6.109 1.00 91.50 115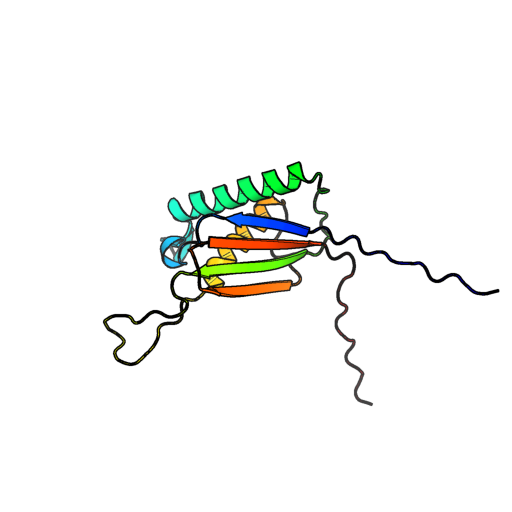 LEU A C 1
ATOM 923 O O . LEU A 1 115 ? 11.348 -1.171 -7.228 1.00 91.50 115 LEU A O 1
ATOM 927 N N . GLY A 1 116 ? 11.190 0.206 -5.454 1.00 91.44 116 GLY A N 1
ATOM 928 C CA . GLY A 1 116 ? 12.134 1.224 -5.912 1.00 91.44 116 GLY A CA 1
ATOM 929 C C . GLY A 1 116 ? 11.607 2.102 -7.044 1.00 91.44 116 GLY A C 1
ATOM 930 O O . GLY A 1 116 ? 12.385 2.479 -7.922 1.00 91.44 116 GLY A O 1
ATOM 931 N N . PHE A 1 117 ? 10.310 2.404 -7.040 1.00 89.81 117 PHE A N 1
ATOM 932 C CA . PHE A 1 117 ? 9.646 3.191 -8.077 1.00 89.81 117 PHE A CA 1
ATOM 933 C C . PHE A 1 117 ? 8.730 4.273 -7.470 1.00 89.81 117 PHE A C 1
ATOM 935 O O . PHE A 1 117 ? 8.567 4.345 -6.253 1.00 89.81 117 PHE A O 1
ATOM 942 N N . ASP A 1 118 ? 8.173 5.145 -8.313 1.00 89.31 118 ASP A N 1
ATOM 943 C CA . ASP A 1 118 ? 7.313 6.263 -7.895 1.00 89.31 118 ASP A CA 1
ATOM 944 C C . ASP A 1 118 ? 5.820 5.920 -8.043 1.00 89.31 118 ASP A C 1
ATOM 946 O O . ASP A 1 118 ? 5.420 5.252 -8.998 1.00 89.31 118 ASP A O 1
ATOM 950 N N . ASP A 1 119 ? 4.960 6.383 -7.133 1.00 86.31 119 ASP A N 1
ATOM 951 C CA . ASP A 1 119 ? 3.535 6.036 -7.172 1.00 86.31 119 ASP A CA 1
ATOM 952 C C . ASP A 1 119 ? 2.813 6.526 -8.444 1.00 86.31 119 ASP A C 1
ATOM 954 O O . ASP A 1 119 ? 1.769 5.971 -8.796 1.00 86.31 119 ASP A O 1
ATOM 958 N N . SER A 1 120 ? 3.406 7.461 -9.195 1.00 87.56 120 SER A N 1
ATOM 959 C CA . SER A 1 120 ? 2.978 7.852 -10.545 1.00 87.56 120 SER A CA 1
ATOM 960 C C . SER A 1 120 ? 3.029 6.730 -11.593 1.00 87.56 120 SER A C 1
ATOM 962 O O . SER A 1 120 ? 2.331 6.818 -12.604 1.00 87.56 120 SER A O 1
ATOM 964 N N . GLN A 1 121 ? 3.793 5.656 -11.365 1.00 87.94 121 GLN A N 1
ATOM 965 C CA . GLN A 1 121 ? 3.850 4.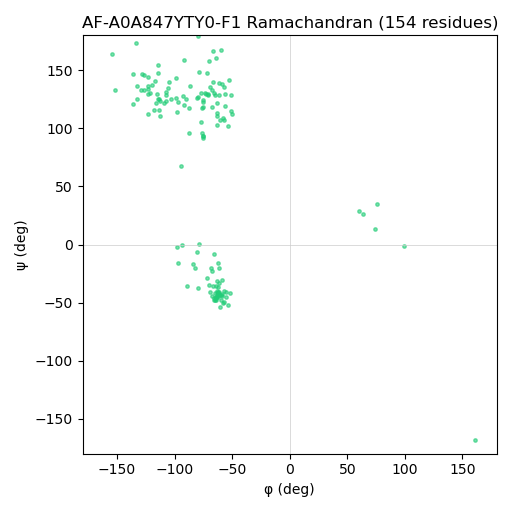484 -12.256 1.00 87.94 121 GLN A CA 1
ATOM 966 C C . GLN A 1 121 ? 2.678 3.509 -12.041 1.00 87.94 121 GLN A C 1
ATOM 968 O O . GLN A 1 121 ? 2.490 2.552 -12.803 1.00 87.94 121 GLN A O 1
ATOM 973 N N . HIS A 1 122 ? 1.849 3.748 -11.022 1.00 89.00 122 HIS A N 1
ATOM 974 C CA . HIS A 1 122 ? 0.591 3.038 -10.846 1.00 89.00 122 HIS A CA 1
ATOM 975 C C . HIS A 1 122 ? -0.458 3.558 -11.830 1.00 89.00 122 HIS A C 1
ATOM 977 O O . HIS A 1 122 ? -1.224 4.472 -11.523 1.00 89.00 122 HIS A O 1
ATOM 983 N N . PHE A 1 123 ? -0.558 2.948 -13.009 1.00 89.12 123 PHE A N 1
ATOM 984 C CA . PHE A 1 123 ? -1.563 3.373 -13.991 1.00 89.12 123 PHE A CA 1
ATOM 985 C C . PHE A 1 123 ? -3.001 3.075 -13.518 1.00 89.12 123 PHE A C 1
ATOM 987 O O . PHE A 1 123 ? -3.963 3.682 -13.993 1.00 89.12 123 PHE A O 1
ATOM 994 N N . ARG A 1 124 ? -3.172 2.109 -12.604 1.00 91.19 124 ARG A N 1
ATOM 995 C CA . ARG A 1 124 ? -4.468 1.768 -12.016 1.00 91.19 124 ARG A CA 1
ATOM 996 C C . ARG A 1 124 ? -4.303 1.195 -10.617 1.00 91.19 124 ARG A C 1
ATOM 998 O O . ARG A 1 124 ? -3.550 0.250 -10.404 1.00 91.19 124 ARG A O 1
ATOM 1005 N N . VAL A 1 125 ? -5.108 1.706 -9.688 1.00 93.31 125 VAL A N 1
ATOM 1006 C CA . VAL A 1 125 ? -5.247 1.142 -8.343 1.00 93.31 125 VAL A CA 1
ATOM 1007 C C . VAL A 1 125 ? -6.708 0.802 -8.074 1.00 93.31 125 VAL A C 1
ATOM 1009 O O . VAL A 1 125 ? -7.597 1.629 -8.279 1.00 93.31 125 VAL A O 1
ATOM 1012 N N . ARG A 1 126 ? -6.972 -0.421 -7.612 1.00 94.00 126 ARG A N 1
ATOM 1013 C CA . ARG A 1 126 ? -8.299 -0.890 -7.202 1.00 94.00 126 ARG A CA 1
ATOM 1014 C C . ARG A 1 126 ? -8.316 -1.160 -5.709 1.00 94.00 126 ARG A C 1
ATOM 1016 O O . ARG A 1 126 ? -7.525 -1.957 -5.215 1.00 94.00 126 ARG A O 1
ATOM 1023 N N . PHE A 1 127 ? -9.254 -0.530 -5.011 1.00 93.44 127 PHE A N 1
ATOM 1024 C CA . PHE A 1 127 ? -9.486 -0.759 -3.592 1.00 93.44 127 PHE A CA 1
ATOM 1025 C C . PHE A 1 127 ? -10.716 -1.626 -3.380 1.00 93.44 127 PHE A C 1
ATOM 1027 O O . PHE A 1 127 ? -11.819 -1.270 -3.795 1.00 93.44 127 PHE A O 1
ATOM 1034 N N . TYR A 1 128 ? -10.531 -2.724 -2.663 1.00 92.50 128 TYR A N 1
ATOM 1035 C CA . TYR A 1 128 ? -11.599 -3.622 -2.261 1.00 92.50 128 TYR A CA 1
ATOM 1036 C C . TYR A 1 128 ? -11.743 -3.551 -0.748 1.00 92.50 128 TYR A C 1
ATOM 1038 O O . TYR A 1 128 ? -10.841 -3.909 0.009 1.00 92.50 128 TYR A O 1
ATOM 1046 N N . LYS A 1 129 ? -12.895 -3.063 -0.298 1.00 91.06 129 LYS A N 1
ATOM 1047 C CA . LYS A 1 129 ? -13.259 -3.067 1.114 1.00 91.06 129 LYS A CA 1
ATOM 1048 C C . LYS A 1 129 ? -14.025 -4.345 1.410 1.00 91.06 129 LYS A C 1
ATOM 1050 O O . LYS A 1 129 ? -15.081 -4.558 0.821 1.00 91.06 129 LYS A O 1
ATOM 1055 N N . VAL A 1 130 ? -13.502 -5.162 2.315 1.00 91.56 130 VAL A N 1
ATOM 1056 C CA . VAL A 1 130 ? -14.062 -6.481 2.627 1.00 91.56 130 VAL A CA 1
ATOM 1057 C C . VAL A 1 130 ? -14.258 -6.605 4.137 1.00 91.56 130 VAL A C 1
ATOM 1059 O O . VAL A 1 130 ? -13.502 -6.024 4.915 1.00 91.56 130 VAL A O 1
ATOM 1062 N N . GLU A 1 131 ? -15.295 -7.323 4.557 1.00 90.06 131 GLU A N 1
ATOM 1063 C CA . GLU A 1 131 ? -15.502 -7.665 5.966 1.00 90.06 131 GLU A CA 1
ATOM 1064 C C . GLU A 1 131 ? -14.751 -8.958 6.312 1.00 90.06 131 GLU A C 1
ATOM 1066 O O . GLU A 1 131 ? -14.752 -9.901 5.523 1.00 90.06 131 GLU A O 1
ATOM 1071 N N . GLY A 1 132 ? -14.075 -9.000 7.459 1.00 89.75 132 GLY A N 1
ATOM 1072 C CA . GLY A 1 132 ? -13.311 -10.167 7.907 1.00 89.75 132 GLY A CA 1
ATOM 1073 C C . GLY A 1 132 ? -12.276 -9.821 8.975 1.00 89.75 132 GLY A C 1
ATOM 1074 O O . GLY A 1 132 ? -12.269 -8.715 9.511 1.00 89.75 132 GLY A O 1
ATOM 1075 N N . THR A 1 133 ? -11.374 -10.753 9.283 1.00 85.38 133 THR A N 1
ATOM 1076 C CA . THR A 1 133 ? -10.257 -10.496 10.207 1.00 85.38 133 THR A CA 1
ATOM 1077 C C . THR A 1 133 ? -9.421 -9.317 9.706 1.00 85.38 133 THR A C 1
ATOM 1079 O O . THR A 1 133 ? -9.141 -9.239 8.509 1.00 85.38 133 THR A O 1
ATOM 1082 N N . SER A 1 134 ? -9.052 -8.398 10.607 1.00 79.25 134 SER A N 1
ATOM 1083 C CA . SER A 1 134 ? -8.250 -7.207 10.292 1.00 79.25 134 SER A CA 1
ATOM 1084 C C . SER A 1 134 ? -6.963 -7.589 9.568 1.00 79.25 134 SER A C 1
ATOM 1086 O O . SER A 1 134 ? -6.011 -8.009 10.208 1.00 79.25 134 SER A O 1
ATOM 1088 N N . ALA A 1 135 ? -6.927 -7.405 8.255 1.00 86.38 135 ALA A N 1
ATOM 1089 C CA . ALA A 1 135 ? -5.803 -7.792 7.414 1.00 86.38 135 ALA A CA 1
ATOM 1090 C C . ALA A 1 135 ? -5.773 -6.922 6.157 1.00 86.38 135 ALA A C 1
ATOM 1092 O O . ALA A 1 135 ? -6.769 -6.283 5.791 1.00 86.38 135 ALA A O 1
ATOM 1093 N N . ALA A 1 136 ? -4.642 -6.920 5.467 1.00 82.69 136 ALA A N 1
ATOM 1094 C CA . ALA A 1 136 ? -4.554 -6.385 4.119 1.00 82.69 136 ALA A CA 1
A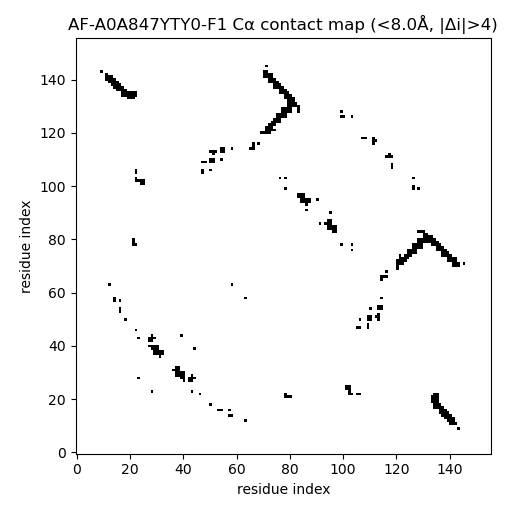TOM 1095 C C . ALA A 1 136 ? -3.952 -7.417 3.181 1.00 82.69 136 ALA A C 1
ATOM 1097 O O . ALA A 1 136 ? -3.090 -8.197 3.561 1.00 82.69 136 ALA A O 1
ATOM 1098 N N . PHE A 1 137 ? -4.413 -7.400 1.942 1.00 89.00 137 PHE A N 1
ATOM 1099 C CA . PHE A 1 137 ? -3.889 -8.238 0.883 1.00 89.00 137 PHE A CA 1
ATOM 1100 C C . PHE A 1 137 ? -3.658 -7.378 -0.349 1.00 89.00 137 PHE A C 1
ATOM 1102 O O . PHE A 1 137 ? -4.483 -6.526 -0.687 1.00 89.00 137 PHE A O 1
ATOM 1109 N N . VAL A 1 138 ? -2.520 -7.570 -0.999 1.00 86.06 138 VAL A N 1
ATOM 1110 C CA . VAL A 1 138 ? -2.094 -6.772 -2.142 1.00 86.06 138 VAL A CA 1
ATOM 1111 C C . VAL A 1 138 ? -1.711 -7.703 -3.276 1.00 86.06 138 VAL A C 1
ATOM 1113 O O . VAL A 1 138 ? -0.942 -8.639 -3.077 1.00 86.06 138 VAL A O 1
ATOM 1116 N N . ARG A 1 139 ? -2.214 -7.391 -4.473 1.00 89.25 139 ARG A N 1
ATOM 1117 C CA . ARG A 1 139 ? -1.707 -7.937 -5.731 1.00 89.25 139 ARG A CA 1
ATOM 1118 C C . ARG A 1 139 ? -1.113 -6.832 -6.582 1.00 89.25 139 ARG A C 1
ATOM 1120 O O . ARG A 1 139 ? -1.779 -5.824 -6.822 1.00 89.25 139 ARG A O 1
ATOM 1127 N N . VAL A 1 140 ? 0.107 -7.044 -7.056 1.00 85.19 140 VAL A N 1
ATOM 1128 C CA . VAL A 1 140 ? 0.775 -6.165 -8.023 1.00 85.19 140 VAL A CA 1
ATOM 1129 C C . VAL A 1 140 ? 0.838 -6.898 -9.351 1.00 85.19 140 VAL A C 1
ATOM 1131 O O . VAL A 1 140 ? 1.412 -7.980 -9.417 1.00 85.19 140 VAL A O 1
ATOM 1134 N N . PHE A 1 141 ? 0.256 -6.314 -10.396 1.00 87.31 141 PHE A N 1
ATOM 1135 C CA . PHE A 1 141 ? 0.323 -6.840 -11.755 1.00 87.31 141 PHE A CA 1
ATOM 1136 C C . PHE A 1 141 ? 1.241 -5.964 -12.595 1.00 87.31 141 PHE A C 1
ATOM 1138 O O . PHE A 1 141 ? 1.062 -4.744 -12.654 1.00 87.31 141 PHE A O 1
ATOM 1145 N N . ARG A 1 142 ? 2.172 -6.589 -13.311 1.00 81.50 142 ARG A N 1
ATOM 1146 C CA . ARG A 1 142 ? 2.894 -5.923 -14.397 1.00 81.50 142 ARG A CA 1
ATOM 1147 C C . ARG A 1 142 ? 2.023 -5.892 -15.648 1.00 81.50 142 ARG A C 1
ATOM 1149 O O . ARG A 1 142 ? 1.591 -6.947 -16.110 1.00 81.50 142 ARG A O 1
ATOM 1156 N N . ASN A 1 143 ? 1.835 -4.709 -16.229 1.00 74.12 143 ASN A N 1
ATOM 1157 C CA . ASN A 1 143 ? 1.255 -4.583 -17.562 1.00 74.12 143 ASN A CA 1
ATOM 1158 C C . ASN A 1 143 ? 2.325 -4.182 -18.573 1.00 74.12 143 ASN A C 1
ATOM 1160 O O . ASN A 1 143 ? 2.998 -3.168 -18.414 1.00 74.12 143 ASN A O 1
ATOM 1164 N N . GLU A 1 144 ? 2.471 -4.996 -19.617 1.00 67.69 144 GLU A N 1
ATOM 1165 C CA . GLU A 1 144 ? 3.410 -4.739 -20.717 1.00 67.69 144 GLU A CA 1
ATOM 1166 C C . GLU A 1 144 ? 2.817 -3.797 -21.775 1.00 67.69 144 GLU A C 1
ATOM 1168 O O . GLU A 1 144 ? 3.550 -3.213 -22.565 1.00 67.69 144 GLU A O 1
ATOM 1173 N N . VAL A 1 145 ? 1.491 -3.620 -21.781 1.00 66.81 145 VAL A N 1
ATOM 1174 C CA . VAL A 1 145 ? 0.782 -2.792 -22.761 1.00 66.81 145 VAL A CA 1
ATOM 1175 C C . VAL A 1 145 ? 0.125 -1.620 -22.048 1.00 66.81 145 VAL A C 1
ATOM 1177 O O . VAL A 1 145 ? -0.705 -1.816 -21.155 1.00 66.81 145 VAL A O 1
ATOM 1180 N N . MET A 1 146 ? 0.472 -0.395 -22.454 1.00 60.97 146 MET A N 1
ATOM 1181 C CA . MET A 1 146 ? -0.257 0.785 -21.996 1.00 60.97 146 MET A CA 1
ATOM 1182 C C . MET A 1 146 ? -1.689 0.747 -22.539 1.00 60.97 146 MET A C 1
ATOM 1184 O O . MET A 1 146 ? -1.871 0.606 -23.751 1.00 60.97 146 MET A O 1
ATOM 1188 N N . PRO A 1 147 ? -2.715 0.939 -21.693 1.00 63.16 147 PRO A N 1
ATOM 1189 C CA . PRO A 1 147 ? -4.034 1.263 -22.201 1.00 63.16 147 PRO A CA 1
ATOM 1190 C C . PRO A 1 147 ? -3.944 2.615 -22.916 1.00 63.16 147 PRO A C 1
ATOM 1192 O O . PRO A 1 147 ? -3.699 3.647 -22.292 1.00 63.16 147 PRO A O 1
ATOM 1195 N N . THR A 1 148 ? -4.120 2.616 -24.234 1.00 67.38 148 THR A N 1
ATOM 1196 C CA . THR A 1 148 ? -4.255 3.855 -24.998 1.00 67.38 148 THR A CA 1
ATOM 1197 C C . THR A 1 148 ? -5.562 4.522 -24.599 1.00 67.38 148 THR A C 1
ATOM 1199 O O . THR A 1 148 ? -6.606 3.865 -24.539 1.00 67.38 148 THR A O 1
ATOM 1202 N N . TRP A 1 149 ? -5.522 5.828 -24.329 1.00 61.78 149 TRP A N 1
ATOM 1203 C CA . TRP A 1 149 ? -6.756 6.601 -24.249 1.00 61.78 149 TRP A CA 1
ATOM 1204 C C . TRP A 1 149 ? -7.489 6.422 -25.584 1.00 61.78 149 TRP A C 1
ATOM 1206 O O . TRP A 1 149 ? -6.832 6.570 -26.618 1.00 61.78 149 TRP A O 1
ATOM 1216 N N . PRO A 1 150 ? -8.787 6.067 -25.605 1.00 72.31 150 PRO A N 1
ATOM 1217 C CA . PRO A 1 150 ? -9.513 6.023 -26.863 1.00 72.31 150 PRO A CA 1
ATOM 1218 C C . PRO A 1 150 ? -9.380 7.407 -27.496 1.00 72.31 150 PRO A C 1
ATOM 1220 O O . PRO A 1 150 ? -9.743 8.410 -26.869 1.00 72.31 150 PRO A O 1
ATOM 1223 N N . GLU A 1 151 ? -8.775 7.479 -28.685 1.00 71.94 151 GLU A N 1
ATOM 1224 C CA . GLU A 1 151 ? -8.728 8.729 -29.433 1.00 71.94 151 GLU A CA 1
ATOM 1225 C C . GLU A 1 151 ? -10.161 9.247 -29.490 1.00 71.94 151 GLU A C 1
ATOM 1227 O O . GLU A 1 151 ? -11.085 8.484 -29.779 1.00 71.94 151 GLU A O 1
ATOM 1232 N N . LYS A 1 152 ? -10.372 10.514 -29.114 1.00 65.69 152 LYS A N 1
ATOM 1233 C CA . LYS A 1 152 ? -11.691 11.121 -29.271 1.00 65.69 152 LYS A CA 1
ATOM 1234 C C . LYS A 1 152 ? -12.022 10.986 -30.749 1.00 65.69 152 LYS A C 1
ATOM 1236 O O . LYS A 1 152 ? -11.410 11.689 -31.555 1.00 65.69 152 LYS A O 1
ATOM 1241 N N . GLU A 1 153 ? -12.944 10.090 -31.094 1.00 66.75 153 GLU A N 1
ATOM 1242 C CA . GLU A 1 153 ? -13.536 10.077 -32.420 1.00 66.75 153 GLU A CA 1
ATOM 1243 C C . GLU A 1 153 ? -13.999 11.510 -32.654 1.00 66.75 153 GLU A C 1
ATOM 1245 O O . GLU A 1 153 ? -14.784 12.063 -31.875 1.00 66.75 153 GLU A O 1
ATOM 1250 N N . LYS A 1 154 ? -13.385 12.180 -33.634 1.00 61.28 154 LYS A N 1
ATOM 1251 C CA . LYS A 1 154 ? -13.820 13.515 -34.021 1.00 61.28 154 LYS A CA 1
ATOM 1252 C C . LYS A 1 154 ? -15.277 13.342 -34.422 1.00 61.28 154 LYS A C 1
ATOM 1254 O O . LYS A 1 154 ? -15.541 12.693 -35.432 1.00 61.28 154 LYS A O 1
ATOM 1259 N N . ALA A 1 155 ? -16.187 13.853 -33.591 1.00 61.44 155 ALA A N 1
ATOM 1260 C CA . ALA A 1 155 ? -17.607 13.875 -33.894 1.00 61.44 155 ALA A CA 1
ATOM 1261 C C . ALA A 1 155 ? -17.748 14.478 -35.295 1.00 61.44 155 ALA A C 1
ATOM 1263 O O . ALA A 1 155 ? -17.322 15.614 -35.520 1.00 61.44 155 ALA A O 1
ATOM 1264 N N . THR A 1 156 ? -18.179 13.638 -36.232 1.00 71.25 156 THR A N 1
ATOM 1265 C CA . THR A 1 156 ? -18.311 13.960 -37.654 1.00 71.25 156 THR A CA 1
ATOM 1266 C C . THR A 1 156 ? -19.683 14.546 -37.917 1.00 71.25 156 THR A C 1
ATOM 1268 O O . THR A 1 156 ? -20.635 14.139 -37.213 1.00 71.25 156 THR A O 1
#

Mean predicted aligned error: 8.07 Å